Protein AF-A0A7V3U515-F1 (afdb_monomer_lite)

Radius of gyration: 30.41 Å; chains: 1; bounding box: 93×31×55 Å

Structure (mmCIF, N/CA/C/O backbone):
data_AF-A0A7V3U515-F1
#
_entry.id   AF-A0A7V3U515-F1
#
loop_
_atom_site.group_PDB
_atom_site.id
_atom_site.type_symbol
_atom_site.label_atom_id
_atom_site.label_alt_id
_atom_site.label_comp_id
_atom_site.label_asym_id
_atom_site.label_entity_id
_atom_site.label_seq_id
_atom_site.pdbx_PDB_ins_code
_atom_site.Cartn_x
_atom_site.Cartn_y
_atom_site.Cartn_z
_atom_site.occupancy
_atom_site.B_iso_or_equiv
_atom_site.auth_seq_id
_atom_site.auth_comp_id
_atom_site.auth_asym_id
_atom_site.auth_atom_id
_atom_site.pdbx_PDB_model_num
ATOM 1 N N . MET A 1 1 ? 76.275 -24.696 -31.197 1.00 45.88 1 MET A N 1
ATOM 2 C CA . MET A 1 1 ? 75.524 -23.887 -30.211 1.00 45.88 1 MET A CA 1
ATOM 3 C C . MET A 1 1 ? 75.243 -22.518 -30.807 1.00 45.88 1 MET A C 1
ATOM 5 O O . MET A 1 1 ? 76.175 -21.736 -30.934 1.00 45.88 1 MET A O 1
ATOM 9 N N . ARG A 1 2 ? 74.005 -22.253 -31.235 1.00 49.72 2 ARG A N 1
ATOM 10 C CA . ARG A 1 2 ? 73.485 -20.896 -31.486 1.00 49.72 2 ARG A CA 1
ATOM 11 C C . ARG A 1 2 ? 71.984 -20.988 -31.770 1.00 49.72 2 ARG A C 1
ATOM 13 O O . ARG A 1 2 ? 71.539 -20.977 -32.908 1.00 49.72 2 ARG A O 1
ATOM 20 N N . THR A 1 3 ? 71.212 -21.176 -30.709 1.00 53.72 3 THR A N 1
ATOM 21 C CA . THR A 1 3 ? 69.756 -21.026 -30.720 1.00 53.72 3 THR A CA 1
ATOM 22 C C . THR A 1 3 ? 69.450 -19.533 -30.628 1.00 53.72 3 THR A C 1
ATOM 24 O O . THR A 1 3 ? 69.560 -18.939 -29.560 1.00 53.72 3 THR A O 1
ATOM 27 N N . LEU A 1 4 ? 69.124 -18.908 -31.760 1.00 51.53 4 LEU A N 1
ATOM 28 C CA . LEU A 1 4 ? 68.537 -17.569 -31.796 1.00 51.53 4 LEU A CA 1
ATOM 29 C C . LEU A 1 4 ? 67.020 -17.746 -31.847 1.00 51.53 4 LEU A C 1
ATOM 31 O O . LEU A 1 4 ? 66.469 -18.272 -32.810 1.00 51.53 4 LEU A O 1
ATOM 35 N N . ILE A 1 5 ? 66.397 -17.413 -30.720 1.00 59.31 5 ILE A N 1
ATOM 36 C CA . ILE A 1 5 ? 64.999 -17.664 -30.386 1.00 59.31 5 ILE A CA 1
ATOM 37 C C . ILE A 1 5 ? 64.096 -16.864 -31.328 1.00 59.31 5 ILE A C 1
ATOM 39 O O . ILE A 1 5 ? 64.244 -15.651 -31.475 1.00 59.31 5 ILE A O 1
ATOM 43 N N . LEU A 1 6 ? 63.184 -17.595 -31.971 1.00 54.78 6 LEU A N 1
ATOM 44 C CA . LEU A 1 6 ? 62.143 -17.093 -32.854 1.00 54.78 6 LEU A CA 1
ATOM 45 C C . LEU A 1 6 ? 61.276 -16.053 -32.133 1.00 54.78 6 LEU A C 1
ATOM 47 O O . LEU A 1 6 ? 60.877 -16.240 -30.984 1.00 54.78 6 LEU A O 1
ATOM 51 N N . ALA A 1 7 ? 60.970 -14.981 -32.855 1.00 63.47 7 ALA A N 1
ATOM 52 C CA . ALA A 1 7 ? 60.069 -13.917 -32.456 1.00 63.47 7 ALA A CA 1
ATOM 53 C C . ALA A 1 7 ? 58.697 -14.440 -32.005 1.00 63.47 7 ALA A C 1
ATOM 55 O O . ALA A 1 7 ? 58.055 -15.212 -32.715 1.00 63.47 7 ALA A O 1
ATOM 56 N N . LEU A 1 8 ? 58.202 -13.914 -30.886 1.00 56.16 8 LEU A N 1
ATOM 57 C CA . LEU A 1 8 ? 56.767 -13.781 -30.670 1.00 56.16 8 LEU A CA 1
ATOM 58 C C . LE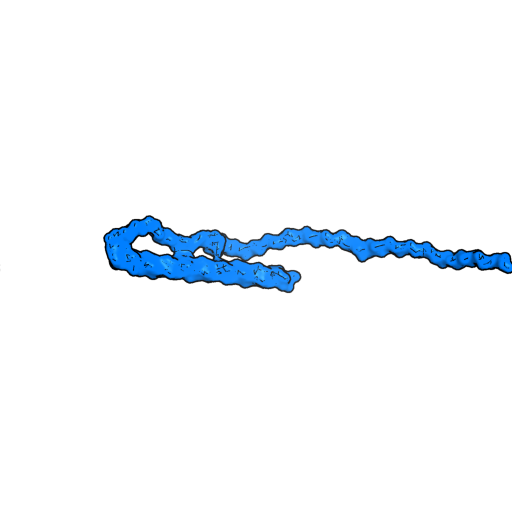U A 1 8 ? 56.511 -12.539 -29.804 1.00 56.16 8 LEU A C 1
ATOM 60 O O . LEU A 1 8 ? 56.822 -12.561 -28.612 1.00 56.16 8 LEU A O 1
ATOM 64 N N . PRO A 1 9 ? 55.977 -11.434 -30.359 1.00 59.28 9 PRO A N 1
ATOM 65 C CA . PRO A 1 9 ? 55.481 -10.355 -29.529 1.00 59.28 9 PRO A CA 1
ATOM 66 C C . PRO A 1 9 ? 54.179 -10.866 -28.914 1.00 59.28 9 PRO A C 1
ATOM 68 O O . PRO A 1 9 ? 53.151 -10.961 -29.582 1.00 59.28 9 PRO A O 1
ATOM 71 N N . ILE A 1 10 ? 54.230 -11.260 -27.645 1.00 65.25 10 ILE A N 1
ATOM 72 C CA . ILE A 1 10 ? 53.035 -11.608 -26.881 1.00 65.25 10 ILE A CA 1
ATOM 73 C C . ILE A 1 10 ? 52.309 -10.289 -26.585 1.00 65.25 10 ILE A C 1
ATOM 75 O O . ILE A 1 10 ? 52.503 -9.660 -25.548 1.00 65.25 10 ILE A O 1
ATOM 79 N N . LEU A 1 11 ? 51.505 -9.831 -27.543 1.00 59.94 11 LEU A N 1
ATOM 80 C CA . LEU A 1 11 ? 50.541 -8.755 -27.347 1.00 59.94 11 LEU A CA 1
ATOM 81 C C . LEU A 1 11 ? 49.395 -9.307 -26.492 1.00 59.94 11 LEU A C 1
ATOM 83 O O . LEU A 1 11 ? 48.380 -9.775 -26.999 1.00 59.94 11 LEU A O 1
ATOM 87 N N . LEU A 1 12 ? 49.570 -9.263 -25.171 1.00 61.94 12 LEU A N 1
ATOM 88 C CA . LEU A 1 12 ? 48.493 -9.424 -24.195 1.00 61.94 12 LEU A CA 1
ATOM 89 C C . LEU A 1 12 ? 47.610 -8.169 -24.223 1.00 61.94 12 LEU A C 1
ATOM 91 O O . LEU A 1 12 ? 47.604 -7.368 -23.292 1.00 61.94 12 LEU A O 1
ATOM 95 N N . THR A 1 13 ? 46.863 -7.965 -25.308 1.00 62.78 13 THR A N 1
ATOM 96 C CA . THR A 1 13 ? 45.762 -7.005 -25.284 1.00 62.78 13 THR A CA 1
ATOM 97 C C . THR A 1 13 ? 44.631 -7.653 -24.503 1.00 62.78 13 THR A C 1
ATOM 99 O O . THR A 1 13 ? 43.935 -8.535 -25.007 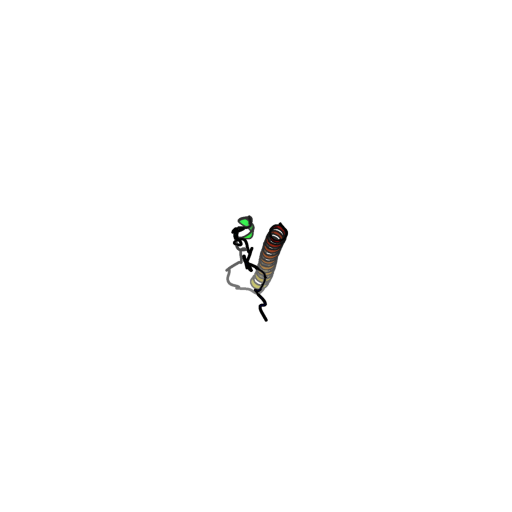1.00 62.78 13 THR A O 1
ATOM 102 N N . ALA A 1 14 ? 44.447 -7.235 -23.254 1.00 64.00 14 ALA A N 1
ATOM 103 C CA . ALA A 1 14 ? 43.210 -7.484 -22.537 1.00 64.00 14 ALA A CA 1
ATOM 104 C C . ALA A 1 14 ? 42.073 -6.775 -23.297 1.00 64.00 14 ALA A 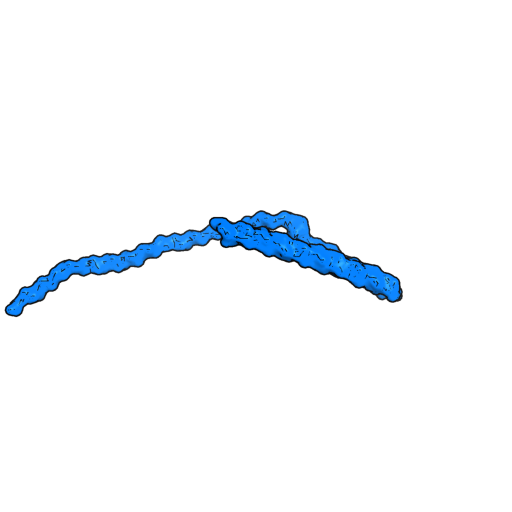C 1
ATOM 106 O O . ALA A 1 14 ? 41.766 -5.615 -23.043 1.00 64.00 14 ALA A O 1
ATOM 107 N N . CYS A 1 15 ? 41.462 -7.456 -24.271 1.00 63.66 15 CYS A N 1
ATOM 108 C CA . CYS A 1 15 ? 40.263 -7.003 -24.973 1.00 63.66 15 CYS A CA 1
ATOM 109 C C . CYS A 1 15 ? 39.046 -7.103 -24.043 1.00 63.66 15 CYS A C 1
ATOM 111 O O . CYS A 1 15 ? 38.103 -7.842 -24.311 1.00 63.66 15 CYS A O 1
ATOM 113 N N . LYS A 1 16 ? 39.045 -6.368 -22.931 1.00 66.62 16 LYS A N 1
ATOM 114 C CA . LYS A 1 16 ? 37.798 -6.042 -22.246 1.00 66.62 16 LYS A CA 1
ATOM 115 C C . LYS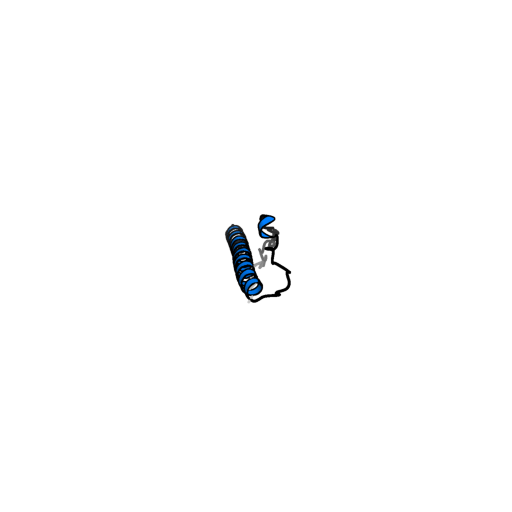 A 1 16 ? 37.426 -4.630 -22.652 1.00 66.62 16 LYS A C 1
ATOM 117 O O . LYS A 1 16 ? 38.036 -3.668 -22.197 1.00 66.62 16 LYS A O 1
ATOM 122 N N . LYS A 1 17 ? 36.444 -4.529 -23.554 1.00 72.31 17 LYS A N 1
ATOM 123 C CA . LYS A 1 17 ? 35.743 -3.266 -23.791 1.00 72.31 17 LYS A CA 1
ATOM 124 C C . LYS A 1 17 ? 35.262 -2.732 -22.432 1.00 72.31 17 LYS A C 1
ATOM 126 O O . LYS A 1 17 ? 34.828 -3.548 -21.612 1.00 72.31 17 LYS A O 1
ATOM 131 N N . PRO A 1 18 ? 35.360 -1.418 -22.174 1.00 74.62 18 PRO A N 1
ATOM 132 C CA . PRO A 1 18 ? 34.778 -0.840 -20.974 1.00 74.62 18 PRO A CA 1
ATOM 133 C C . PRO A 1 18 ? 33.294 -1.212 -20.920 1.00 74.62 18 PRO A C 1
ATOM 135 O O . PRO A 1 18 ? 32.589 -1.124 -21.925 1.00 74.62 18 PRO A O 1
ATOM 138 N N . ILE A 1 19 ? 32.855 -1.715 -19.767 1.00 77.38 19 ILE A N 1
ATOM 139 C CA . ILE A 1 19 ? 31.446 -2.013 -19.528 1.00 77.38 19 ILE A CA 1
ATOM 140 C C . ILE A 1 19 ? 30.791 -0.672 -19.223 1.00 77.38 19 ILE A C 1
ATOM 142 O O . ILE A 1 19 ? 31.072 -0.069 -18.188 1.00 77.38 19 ILE A O 1
ATOM 146 N N . GLU A 1 20 ? 29.973 -0.189 -20.148 1.00 79.75 20 GLU A N 1
ATOM 147 C CA . GLU A 1 20 ? 29.127 0.975 -19.922 1.00 79.75 20 GLU A CA 1
ATOM 148 C C . GLU A 1 20 ? 27.868 0.515 -19.189 1.00 79.75 20 GLU A C 1
ATOM 150 O O . GLU A 1 20 ? 27.139 -0.356 -19.665 1.00 79.75 20 GLU A O 1
ATOM 155 N N . TYR A 1 21 ? 27.640 1.070 -18.001 1.00 80.56 21 TYR A N 1
ATOM 156 C CA . TYR A 1 21 ? 26.402 0.868 -17.261 1.00 80.56 21 TYR A CA 1
ATOM 157 C C . TYR A 1 21 ? 25.412 1.948 -17.680 1.00 80.56 21 TYR A C 1
ATOM 159 O O . TYR A 1 21 ? 25.744 3.133 -17.664 1.00 80.56 21 TYR A O 1
ATOM 167 N N . VAL A 1 22 ? 24.199 1.535 -18.031 1.00 81.00 22 VAL A N 1
ATOM 168 C CA . VAL A 1 22 ? 23.079 2.449 -18.253 1.00 81.00 22 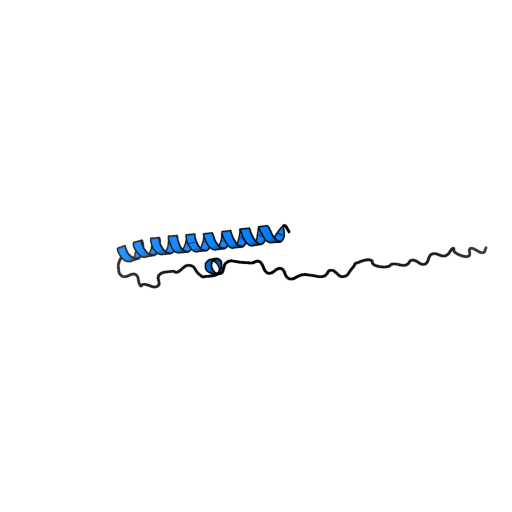VAL A CA 1
ATOM 169 C C . VAL A 1 22 ? 22.181 2.370 -17.031 1.00 81.00 22 VAL A C 1
ATOM 171 O O . VAL A 1 22 ? 21.797 1.280 -16.606 1.00 81.00 22 VAL A O 1
ATOM 174 N N . GLU A 1 23 ? 21.864 3.521 -16.449 1.00 81.31 23 GLU A N 1
ATOM 175 C CA . GLU A 1 23 ? 20.849 3.587 -15.407 1.00 81.31 23 GLU A CA 1
ATOM 176 C C . GLU A 1 23 ? 19.478 3.340 -16.042 1.00 81.31 23 GLU A C 1
ATOM 178 O O . GLU A 1 23 ? 19.037 4.088 -16.915 1.00 81.31 23 GLU A O 1
ATOM 183 N N . VAL A 1 24 ? 18.813 2.265 -15.620 1.00 80.81 24 VAL A N 1
ATOM 184 C CA . VAL A 1 24 ? 17.439 1.968 -16.022 1.00 80.81 24 VAL A CA 1
ATOM 185 C C . VAL A 1 24 ? 16.533 2.373 -14.872 1.00 80.81 24 VAL A C 1
ATOM 187 O O . VAL A 1 24 ? 16.467 1.692 -13.849 1.00 80.81 24 VAL A O 1
ATOM 190 N N . THR A 1 25 ? 15.835 3.494 -15.031 1.00 86.62 25 THR A N 1
ATOM 191 C CA . THR A 1 25 ? 14.776 3.898 -14.107 1.00 86.62 25 THR A CA 1
ATOM 192 C C . THR A 1 25 ? 13.450 3.311 -14.600 1.00 86.62 25 THR A C 1
ATOM 194 O O . THR A 1 25 ? 12.957 3.743 -15.644 1.00 86.62 25 THR A O 1
ATOM 197 N N . PRO A 1 26 ? 12.863 2.322 -13.904 1.00 86.69 26 PRO A N 1
ATOM 198 C CA . PRO A 1 26 ? 11.585 1.751 -14.306 1.00 86.69 26 PRO A CA 1
ATOM 199 C C . PRO A 1 26 ? 10.463 2.781 -14.153 1.00 86.69 26 PRO A C 1
ATOM 201 O O . PRO A 1 26 ? 10.387 3.492 -13.148 1.00 86.69 26 PRO A O 1
ATOM 204 N N . ASP A 1 27 ? 9.561 2.826 -15.131 1.00 90.94 27 ASP A N 1
ATOM 205 C CA . ASP A 1 27 ? 8.362 3.658 -15.060 1.00 90.94 27 ASP A CA 1
ATOM 206 C C . ASP A 1 27 ? 7.340 3.013 -14.111 1.00 90.94 27 ASP A C 1
ATOM 208 O O . ASP A 1 27 ? 6.656 2.043 -14.453 1.00 90.94 27 ASP A O 1
ATOM 212 N N . ILE A 1 28 ? 7.281 3.518 -12.876 1.00 92.19 28 ILE A N 1
ATOM 213 C CA . ILE A 1 28 ? 6.331 3.064 -11.860 1.00 92.19 28 ILE A CA 1
ATOM 214 C C . ILE A 1 28 ? 5.194 4.088 -11.762 1.00 92.19 28 ILE A C 1
ATOM 216 O O . ILE A 1 28 ? 5.444 5.241 -11.399 1.00 92.19 28 ILE A O 1
ATOM 220 N N . PRO A 1 29 ? 3.925 3.682 -11.975 1.00 94.00 29 PRO A N 1
ATOM 221 C CA . PRO A 1 29 ? 2.792 4.588 -11.838 1.00 94.00 29 PRO A CA 1
ATOM 222 C C . PRO A 1 29 ? 2.759 5.265 -10.462 1.00 94.00 29 PRO A C 1
ATOM 224 O O . PRO A 1 29 ? 2.831 4.595 -9.429 1.00 94.00 29 PRO A O 1
ATOM 227 N N . ALA A 1 30 ? 2.556 6.585 -10.425 1.00 93.94 30 ALA A N 1
ATOM 228 C CA . ALA A 1 30 ? 2.565 7.372 -9.183 1.00 93.94 30 ALA A CA 1
ATOM 229 C C . ALA A 1 30 ? 1.580 6.851 -8.114 1.00 93.94 30 ALA A C 1
ATOM 231 O O . ALA A 1 30 ? 1.869 6.858 -6.914 1.00 93.94 30 ALA A O 1
ATOM 232 N N . GLN A 1 31 ? 0.431 6.317 -8.542 1.00 93.88 31 GLN A N 1
ATOM 233 C CA . GLN A 1 31 ? -0.553 5.691 -7.654 1.00 93.88 31 GLN A CA 1
ATOM 234 C C . GLN A 1 31 ? 0.005 4.479 -6.884 1.00 93.88 31 GLN A C 1
ATOM 236 O O . GLN A 1 31 ? -0.412 4.221 -5.752 1.00 93.88 31 GLN A O 1
ATOM 241 N N . THR A 1 32 ? 0.959 3.751 -7.469 1.00 95.31 32 THR A N 1
ATOM 242 C CA . THR A 1 32 ? 1.617 2.580 -6.872 1.00 95.31 32 THR A CA 1
ATOM 243 C C . THR A 1 32 ? 2.658 2.998 -5.835 1.00 95.31 32 THR A C 1
ATOM 245 O O . THR A 1 32 ? 2.865 2.288 -4.857 1.00 95.31 32 THR A O 1
ATOM 248 N N . LEU A 1 33 ? 3.260 4.177 -6.002 1.00 94.88 33 LEU A N 1
ATOM 249 C CA . LEU A 1 33 ? 4.195 4.761 -5.035 1.00 94.88 33 LEU A CA 1
ATOM 250 C C . LEU A 1 33 ? 3.483 5.474 -3.878 1.00 94.88 33 LEU A C 1
ATOM 252 O O . LEU A 1 33 ? 4.048 5.651 -2.803 1.00 94.88 33 LEU A O 1
ATOM 256 N N . THR A 1 34 ? 2.228 5.875 -4.081 1.00 96.94 34 THR A N 1
ATOM 257 C CA . THR A 1 34 ? 1.430 6.530 -3.040 1.00 96.94 34 THR A CA 1
ATOM 258 C C . THR A 1 34 ? 1.117 5.538 -1.908 1.00 96.94 34 THR A C 1
ATOM 260 O O . THR A 1 34 ? 0.643 4.437 -2.195 1.00 96.94 34 THR A O 1
ATOM 263 N N . PRO A 1 35 ? 1.306 5.879 -0.622 1.00 95.81 35 PRO A N 1
ATOM 264 C CA . PRO A 1 35 ? 0.940 4.995 0.486 1.00 95.81 35 PRO A CA 1
ATOM 265 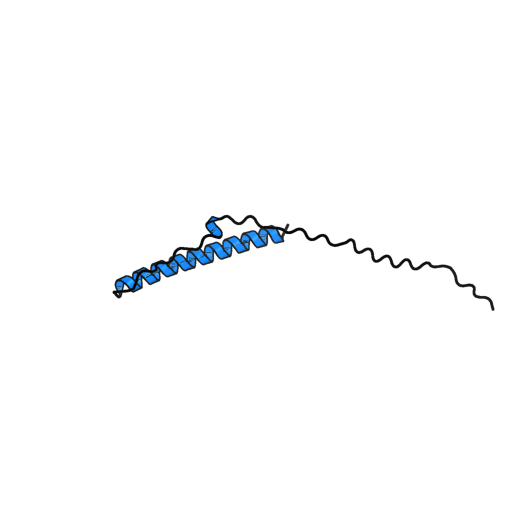C C . PRO A 1 35 ? -0.552 4.632 0.497 1.00 95.81 35 PRO A C 1
ATOM 267 O O . PRO A 1 35 ? -1.403 5.412 0.069 1.00 95.81 35 PRO A O 1
ATOM 270 N N . CYS A 1 36 ? -0.888 3.439 0.989 1.00 97.31 36 CYS A N 1
ATOM 271 C CA . CYS A 1 36 ? -2.284 3.087 1.244 1.00 97.31 36 CYS A CA 1
ATOM 272 C C . CYS A 1 36 ? -2.747 3.779 2.537 1.00 97.31 36 CYS A C 1
ATOM 274 O O . CYS A 1 36 ? -2.037 3.695 3.541 1.00 97.31 36 CYS A O 1
ATOM 276 N N . PRO A 1 37 ? -3.905 4.460 2.535 1.00 94.81 37 PRO A N 1
ATOM 277 C CA . PRO A 1 37 ? -4.371 5.187 3.707 1.00 94.81 37 PRO A CA 1
ATOM 278 C C . PRO A 1 37 ? -4.688 4.219 4.848 1.00 94.81 37 PRO A C 1
ATOM 280 O O . PRO A 1 37 ? -5.237 3.137 4.625 1.00 94.81 37 PRO A O 1
ATOM 283 N N . ILE A 1 38 ? -4.363 4.627 6.071 1.00 93.81 38 ILE A N 1
ATOM 284 C CA . ILE A 1 38 ? -4.705 3.922 7.304 1.00 93.81 38 ILE A CA 1
ATOM 285 C C . ILE A 1 38 ? -5.459 4.885 8.219 1.00 93.81 38 ILE A C 1
ATOM 287 O O . ILE A 1 38 ? -5.143 6.072 8.258 1.00 93.81 38 ILE A O 1
ATOM 291 N N . SER A 1 39 ? -6.483 4.391 8.914 1.00 92.81 39 SER A N 1
ATOM 292 C CA . SER A 1 39 ? -7.221 5.211 9.874 1.00 92.81 39 SER A CA 1
ATOM 293 C C . SER A 1 39 ? -6.371 5.474 11.119 1.00 92.81 39 SER A C 1
ATOM 295 O O . SER A 1 39 ? -5.751 4.554 11.647 1.00 92.81 39 SER A O 1
ATOM 297 N N . ASP A 1 40 ? -6.377 6.718 11.590 1.00 92.19 40 ASP A N 1
ATOM 298 C CA . ASP A 1 40 ? -5.707 7.197 12.804 1.00 92.19 40 ASP A CA 1
ATOM 299 C C . ASP A 1 40 ? -6.679 7.394 13.983 1.00 92.19 40 ASP A C 1
ATOM 301 O O . ASP A 1 40 ? -6.289 7.859 15.059 1.00 92.19 40 ASP A O 1
ATOM 305 N N . ARG A 1 41 ? -7.961 7.046 13.806 1.00 91.56 41 ARG A N 1
ATOM 306 C CA . ARG A 1 41 ? -8.975 7.248 14.845 1.00 91.56 41 ARG A CA 1
ATOM 307 C C . ARG A 1 41 ? -8.663 6.414 16.087 1.00 91.56 41 ARG A C 1
ATOM 309 O O . ARG A 1 41 ? -8.280 5.248 16.009 1.00 91.56 41 ARG A O 1
ATOM 316 N N . GLN A 1 42 ? -8.924 6.992 17.255 1.00 93.56 42 GLN A N 1
ATOM 317 C CA . GLN A 1 42 ? -8.807 6.271 18.519 1.00 93.56 42 GLN A CA 1
ATOM 318 C C . GLN A 1 42 ? -9.975 5.299 18.716 1.00 93.56 42 GLN A C 1
ATOM 320 O O . GLN A 1 42 ? -11.140 5.656 18.527 1.00 93.56 42 GLN A O 1
ATOM 325 N N . VAL A 1 43 ? -9.655 4.085 19.162 1.00 94.50 43 VAL A N 1
ATOM 326 C CA . VAL A 1 43 ? -10.637 3.075 19.570 1.00 94.50 43 VAL A CA 1
ATOM 327 C C . VAL A 1 43 ? -11.309 3.531 20.867 1.00 94.50 43 VAL A C 1
ATOM 329 O O . VAL A 1 43 ? -10.635 3.698 21.881 1.00 94.50 43 VAL A O 1
ATOM 332 N N . LYS A 1 44 ? -12.637 3.698 20.859 1.00 96.38 44 LYS A N 1
ATOM 333 C CA . LYS A 1 44 ? -13.423 4.002 22.073 1.00 96.38 44 LYS A CA 1
ATOM 334 C C . LYS A 1 44 ? -14.300 2.834 22.507 1.00 96.38 44 LYS A C 1
ATOM 336 O O . LYS A 1 44 ? -14.591 2.682 23.689 1.00 96.38 44 LYS A O 1
ATOM 341 N N . THR A 1 45 ? -14.720 2.007 21.556 1.00 96.81 45 THR A N 1
ATOM 342 C CA . THR A 1 45 ? -15.587 0.852 21.786 1.00 96.81 45 THR A CA 1
ATOM 343 C C . THR A 1 45 ? -15.059 -0.394 21.079 1.00 96.81 45 THR A C 1
ATOM 345 O O . THR A 1 45 ? -14.276 -0.319 20.133 1.00 96.81 45 THR A O 1
ATOM 348 N N . VAL A 1 46 ? -15.545 -1.570 21.487 1.00 94.75 46 VAL A N 1
ATOM 349 C CA . VAL A 1 46 ? -15.239 -2.842 20.805 1.00 94.75 46 VAL A CA 1
ATOM 350 C C . VAL A 1 46 ? -15.717 -2.832 19.345 1.00 94.75 46 VAL A C 1
ATOM 352 O O . VAL A 1 46 ? -15.077 -3.422 18.479 1.00 94.75 46 VAL A O 1
ATOM 355 N N . LYS A 1 47 ? -16.815 -2.124 19.045 1.00 95.50 47 LYS A N 1
ATOM 356 C CA . LYS A 1 47 ? -17.297 -1.960 17.665 1.00 95.50 47 LYS A CA 1
ATOM 357 C C . LYS A 1 47 ? -16.312 -1.153 16.818 1.00 95.50 47 LYS A C 1
ATOM 359 O O . LYS A 1 47 ? -16.061 -1.530 15.677 1.00 95.50 47 LYS A O 1
ATOM 364 N N . ASP A 1 48 ? -15.714 -0.107 17.388 1.00 96.00 48 ASP A N 1
ATOM 365 C CA . ASP A 1 48 ? -14.679 0.677 16.703 1.00 96.00 48 ASP A CA 1
ATOM 366 C C . ASP A 1 48 ? -13.441 -0.173 16.420 1.00 96.00 48 ASP A C 1
ATOM 368 O O . ASP A 1 48 ? -12.872 -0.075 15.338 1.00 96.00 48 ASP A O 1
ATOM 372 N N . LEU A 1 49 ? -13.060 -1.049 17.359 1.00 94.88 49 LEU A N 1
ATOM 373 C CA . LEU A 1 49 ? -11.941 -1.972 17.172 1.00 94.88 49 LEU A CA 1
ATOM 374 C C . LEU A 1 49 ? -12.186 -2.927 15.997 1.00 94.88 49 LEU A C 1
ATOM 376 O O . LEU A 1 49 ? -11.303 -3.110 15.164 1.00 94.88 49 LEU A O 1
ATOM 380 N N . ALA A 1 50 ? -13.382 -3.516 15.904 1.00 95.50 50 ALA A N 1
ATOM 381 C CA . ALA A 1 50 ? -13.729 -4.419 14.805 1.00 95.50 50 ALA A CA 1
ATOM 382 C C . ALA A 1 50 ? -13.741 -3.699 13.443 1.00 95.50 50 ALA A C 1
ATOM 384 O O . ALA A 1 50 ? -13.251 -4.233 12.442 1.00 95.50 50 ALA A O 1
ATOM 385 N N . ALA A 1 51 ? -14.258 -2.467 13.410 1.00 95.62 51 ALA A N 1
ATOM 386 C CA . ALA A 1 51 ? -14.230 -1.635 12.213 1.00 95.62 51 ALA A CA 1
ATOM 387 C C . ALA A 1 51 ? -12.785 -1.286 11.806 1.00 95.62 51 ALA A C 1
ATOM 389 O O . ALA A 1 51 ? -12.417 -1.463 10.645 1.00 95.62 51 ALA A O 1
ATOM 390 N N . LEU A 1 52 ? -11.942 -0.891 12.764 1.00 96.06 52 LEU A N 1
ATOM 391 C CA . LEU A 1 52 ? -10.524 -0.606 12.535 1.00 96.06 52 LEU A CA 1
ATOM 392 C C . LEU A 1 52 ? -9.740 -1.822 12.049 1.00 96.06 52 LEU A C 1
ATOM 394 O O . LEU A 1 52 ? -8.950 -1.700 11.120 1.00 96.06 52 LEU A O 1
ATOM 398 N N . ALA A 1 53 ? -9.980 -3.002 12.621 1.00 95.19 53 ALA A N 1
ATOM 399 C CA . ALA A 1 53 ? -9.336 -4.233 12.174 1.00 95.19 53 ALA A CA 1
ATOM 400 C C . ALA A 1 53 ? -9.644 -4.528 10.696 1.00 95.19 53 ALA A C 1
ATOM 402 O O . ALA A 1 53 ? -8.750 -4.889 9.931 1.00 95.19 53 ALA A O 1
ATOM 403 N N . THR A 1 54 ? -10.894 -4.312 10.280 1.00 95.94 54 THR A N 1
ATOM 404 C CA . THR A 1 54 ? -11.320 -4.498 8.884 1.00 95.94 54 THR A CA 1
ATOM 405 C C . THR A 1 54 ? -10.679 -3.462 7.956 1.00 95.94 54 THR A C 1
ATOM 407 O O . THR A 1 54 ? -10.199 -3.804 6.875 1.00 95.94 54 THR A O 1
ATOM 410 N N . GLU A 1 55 ? -10.627 -2.198 8.380 1.00 96.06 55 GLU A N 1
ATOM 411 C CA . GLU A 1 55 ? -9.952 -1.126 7.638 1.00 96.06 55 GLU A CA 1
ATOM 412 C C . GLU A 1 55 ? -8.458 -1.424 7.465 1.00 96.06 55 GLU A C 1
ATOM 414 O O . GLU A 1 55 ? -7.944 -1.352 6.352 1.00 96.06 55 GLU A O 1
ATOM 419 N N . HIS A 1 56 ? -7.773 -1.831 8.535 1.00 96.06 56 HIS A N 1
ATOM 420 C CA . HIS A 1 56 ? -6.352 -2.176 8.503 1.00 96.06 56 HIS A CA 1
ATOM 421 C C . HIS A 1 56 ? -6.058 -3.395 7.627 1.00 96.06 56 HIS A C 1
ATOM 423 O O . HIS A 1 56 ? -5.066 -3.382 6.898 1.00 96.06 56 HIS A O 1
ATOM 429 N N . LEU A 1 57 ? -6.925 -4.414 7.636 1.00 96.94 57 LEU A N 1
ATOM 430 C CA . LEU A 1 57 ? -6.801 -5.553 6.725 1.00 96.94 57 LEU A CA 1
ATOM 431 C C . LEU A 1 57 ? -6.841 -5.087 5.263 1.00 96.94 57 LEU A C 1
ATOM 433 O O . LEU A 1 57 ? -5.948 -5.415 4.484 1.00 96.94 57 LEU A O 1
ATOM 437 N N . ARG A 1 58 ? -7.817 -4.245 4.908 1.00 97.62 58 ARG A N 1
ATOM 438 C CA . ARG A 1 58 ? -7.939 -3.698 3.550 1.00 97.62 58 ARG A CA 1
ATOM 439 C C . ARG A 1 58 ? -6.739 -2.827 3.161 1.00 97.62 58 ARG A C 1
ATOM 441 O O . ARG A 1 58 ? -6.280 -2.876 2.018 1.00 97.62 58 ARG A O 1
ATOM 448 N N . THR A 1 59 ? -6.199 -2.046 4.096 1.00 97.44 59 THR A N 1
ATOM 449 C CA . THR A 1 59 ? -4.967 -1.271 3.880 1.00 97.44 59 THR A CA 1
ATOM 450 C C . THR A 1 59 ? -3.767 -2.185 3.623 1.00 97.44 59 THR A C 1
ATOM 452 O O . THR A 1 59 ? -2.986 -1.918 2.707 1.00 97.44 59 THR A O 1
ATOM 455 N N . ALA A 1 60 ? -3.630 -3.280 4.375 1.00 97.56 60 ALA A N 1
ATOM 456 C CA . ALA A 1 60 ? -2.558 -4.253 4.177 1.00 97.56 60 ALA A CA 1
ATOM 457 C C . ALA A 1 60 ? -2.665 -4.950 2.811 1.00 97.56 60 ALA A C 1
ATOM 459 O O . ALA A 1 60 ? -1.669 -5.095 2.103 1.00 97.56 60 ALA A O 1
ATOM 460 N N . GLU A 1 61 ? -3.874 -5.323 2.390 1.00 98.31 61 GLU A N 1
ATOM 461 C CA . GLU A 1 61 ? -4.126 -5.886 1.059 1.00 98.31 61 GLU A CA 1
ATOM 462 C C . GLU A 1 61 ? -3.754 -4.908 -0.062 1.00 98.31 61 GLU A C 1
ATOM 464 O O . GLU A 1 61 ? -3.091 -5.301 -1.026 1.00 98.31 61 GLU A O 1
ATOM 469 N N . CYS A 1 62 ? -4.112 -3.628 0.087 1.00 98.12 62 CYS A N 1
ATOM 470 C CA . CYS A 1 62 ? -3.706 -2.560 -0.826 1.00 98.12 62 CYS A CA 1
ATOM 471 C C . CYS A 1 62 ? -2.176 -2.459 -0.928 1.00 98.12 62 CYS A C 1
ATOM 473 O O . CYS A 1 62 ? -1.633 -2.446 -2.035 1.00 98.12 62 CYS A O 1
ATOM 475 N N . ALA A 1 63 ? -1.472 -2.437 0.208 1.00 97.94 63 ALA A N 1
ATOM 476 C CA . ALA A 1 63 ? -0.015 -2.330 0.238 1.00 97.94 63 ALA A CA 1
ATOM 477 C C . ALA A 1 63 ? 0.648 -3.542 -0.436 1.00 97.94 63 ALA A C 1
ATOM 479 O O . ALA A 1 63 ? 1.515 -3.384 -1.295 1.00 97.94 63 ALA A O 1
ATOM 480 N N . ASN A 1 64 ? 0.168 -4.749 -0.132 1.00 98.31 64 ASN A N 1
ATOM 481 C CA . ASN A 1 64 ? 0.644 -5.984 -0.753 1.00 98.31 64 ASN A CA 1
ATOM 482 C C . ASN A 1 64 ? 0.387 -6.010 -2.266 1.00 98.31 64 ASN A C 1
ATOM 484 O O . ASN A 1 64 ? 1.218 -6.503 -3.029 1.00 98.31 64 ASN A O 1
ATOM 488 N N . GLY A 1 65 ? -0.743 -5.461 -2.718 1.00 98.06 65 GLY A N 1
ATOM 489 C CA . GLY A 1 65 ? -1.032 -5.274 -4.139 1.00 98.06 65 GLY A CA 1
ATOM 490 C C . GLY A 1 65 ? -0.004 -4.377 -4.830 1.00 98.06 65 GLY A C 1
ATOM 491 O O . GLY A 1 65 ? 0.505 -4.741 -5.888 1.00 98.06 65 GLY A O 1
ATOM 492 N N . LYS A 1 66 ? 0.361 -3.250 -4.207 1.00 97.94 66 LYS A N 1
ATOM 493 C CA . LYS A 1 66 ? 1.370 -2.322 -4.744 1.00 97.94 66 LYS A CA 1
ATOM 494 C C . LYS A 1 66 ? 2.768 -2.939 -4.781 1.00 97.94 66 LYS A C 1
ATOM 496 O O . LYS A 1 66 ? 3.455 -2.797 -5.786 1.00 97.94 66 LYS A O 1
ATOM 501 N N . ILE A 1 67 ? 3.156 -3.687 -3.746 1.00 97.31 67 ILE A N 1
ATOM 502 C CA . ILE A 1 67 ? 4.433 -4.421 -3.715 1.00 97.31 67 ILE A CA 1
ATOM 503 C C . ILE A 1 67 ? 4.514 -5.424 -4.871 1.00 97.31 67 ILE A C 1
ATOM 505 O O . ILE A 1 67 ? 5.524 -5.466 -5.570 1.00 97.31 67 ILE A O 1
ATOM 509 N N . ARG A 1 68 ? 3.446 -6.200 -5.109 1.00 97.81 68 ARG A N 1
ATOM 510 C CA . ARG A 1 68 ? 3.388 -7.128 -6.249 1.00 97.81 68 ARG A CA 1
ATOM 511 C C . ARG A 1 68 ? 3.505 -6.400 -7.587 1.00 97.81 68 ARG A C 1
ATOM 513 O O . ARG A 1 68 ? 4.315 -6.799 -8.407 1.00 97.81 68 ARG A O 1
ATOM 520 N N . ALA A 1 69 ? 2.782 -5.296 -7.769 1.00 96.44 69 ALA A N 1
ATOM 521 C CA . ALA A 1 69 ? 2.865 -4.514 -9.000 1.00 96.44 69 ALA A CA 1
ATOM 522 C C . ALA A 1 69 ? 4.282 -3.971 -9.262 1.00 96.44 69 ALA A C 1
ATOM 524 O O . ALA A 1 69 ? 4.760 -4.025 -10.390 1.00 96.44 69 ALA A O 1
ATOM 525 N N . ILE A 1 70 ? 4.973 -3.479 -8.225 1.00 95.19 70 ILE A N 1
ATOM 526 C CA . ILE A 1 70 ? 6.371 -3.033 -8.342 1.00 95.19 70 ILE A CA 1
ATOM 527 C C . ILE A 1 70 ? 7.270 -4.204 -8.736 1.00 95.19 70 ILE A C 1
ATOM 529 O O . ILE A 1 70 ? 8.085 -4.063 -9.643 1.00 95.19 70 ILE A O 1
ATOM 533 N N . LYS A 1 71 ? 7.106 -5.363 -8.090 1.00 95.19 71 LYS A N 1
ATOM 534 C CA . LYS A 1 71 ? 7.861 -6.572 -8.426 1.00 95.19 71 LYS A CA 1
ATOM 535 C C . LYS A 1 71 ? 7.693 -6.942 -9.905 1.00 95.19 71 LYS A C 1
ATOM 537 O O . LYS A 1 71 ? 8.697 -7.134 -10.581 1.00 95.19 71 LYS A O 1
ATOM 542 N N . ASP A 1 72 ? 6.461 -6.980 -10.406 1.00 94.56 72 ASP A N 1
ATOM 543 C CA . ASP A 1 72 ? 6.174 -7.355 -11.795 1.00 94.56 72 ASP A CA 1
ATOM 544 C C . ASP A 1 72 ? 6.808 -6.372 -12.799 1.00 94.56 72 ASP A C 1
ATOM 546 O O . ASP A 1 72 ? 7.321 -6.785 -13.840 1.00 94.56 72 ASP A O 1
ATOM 550 N N . ILE A 1 73 ? 6.817 -5.068 -12.485 1.00 92.56 73 ILE A N 1
ATOM 551 C CA . ILE A 1 73 ? 7.496 -4.043 -13.298 1.00 92.56 73 ILE A CA 1
ATOM 552 C C . ILE A 1 73 ? 9.006 -4.294 -13.319 1.00 92.56 73 ILE A C 1
ATOM 554 O O . ILE A 1 73 ? 9.612 -4.307 -14.389 1.00 92.56 73 ILE A O 1
ATOM 558 N N . LEU A 1 74 ? 9.610 -4.523 -12.151 1.00 90.81 74 LEU A N 1
ATOM 559 C CA . LEU A 1 74 ? 11.048 -4.770 -12.041 1.00 90.81 74 LEU A CA 1
ATOM 560 C C . LEU A 1 74 ? 11.467 -6.054 -12.769 1.00 90.81 74 LEU A C 1
ATOM 562 O O . LEU A 1 74 ? 12.476 -6.051 -13.467 1.00 90.81 74 LEU A O 1
ATOM 566 N N . GLU A 1 75 ? 10.687 -7.133 -12.664 1.00 91.44 75 GLU A N 1
ATOM 567 C CA . GLU A 1 75 ? 10.948 -8.379 -13.396 1.00 91.44 75 GLU A CA 1
ATOM 568 C C . GLU A 1 75 ? 10.830 -8.179 -14.911 1.00 91.44 75 GLU A C 1
ATOM 570 O O . GLU A 1 75 ? 11.680 -8.652 -15.664 1.00 91.44 75 GLU A O 1
ATOM 575 N N . LYS A 1 76 ? 9.822 -7.432 -15.372 1.00 86.19 76 LYS A N 1
ATOM 576 C CA . LYS A 1 76 ? 9.631 -7.150 -16.799 1.00 86.19 76 LYS A CA 1
ATOM 577 C C . LYS A 1 76 ? 10.773 -6.329 -17.399 1.00 86.19 76 LYS A C 1
ATOM 579 O O . LYS A 1 76 ? 11.146 -6.570 -18.545 1.00 86.19 76 LYS A O 1
ATOM 584 N N . GLU A 1 77 ? 11.309 -5.367 -16.654 1.00 80.69 77 GLU A N 1
ATOM 585 C CA . GLU A 1 77 ? 12.425 -4.538 -17.119 1.00 80.69 77 GLU A CA 1
ATOM 586 C C . GLU A 1 77 ? 13.786 -5.239 -16.961 1.00 80.69 77 GLU A C 1
ATOM 588 O O . GLU A 1 77 ? 14.677 -4.989 -17.760 1.00 80.69 77 GLU A O 1
ATOM 593 N N . SER A 1 78 ? 13.946 -6.173 -16.013 1.00 69.69 78 SER A N 1
ATOM 594 C CA . SER A 1 78 ? 15.203 -6.923 -15.829 1.00 69.69 78 SER A CA 1
ATOM 595 C C . SER A 1 78 ? 15.421 -8.056 -16.846 1.00 69.69 78 SER A C 1
ATOM 597 O O . SER A 1 78 ? 16.501 -8.647 -16.863 1.00 69.69 78 SER A O 1
ATOM 599 N N . ILE A 1 79 ? 14.406 -8.397 -17.648 1.00 58.88 79 ILE A N 1
ATOM 600 C CA . ILE A 1 79 ? 14.477 -9.408 -18.722 1.00 58.88 79 ILE A CA 1
ATOM 601 C C . ILE A 1 79 ? 14.760 -8.757 -20.098 1.00 58.88 79 ILE A C 1
ATOM 603 O O . ILE A 1 79 ? 15.002 -9.472 -21.072 1.00 58.88 79 ILE A O 1
ATOM 607 N N . LYS A 1 80 ? 14.749 -7.420 -20.198 1.00 53.38 80 LYS A N 1
ATOM 608 C CA . LYS A 1 80 ? 15.141 -6.687 -21.416 1.00 53.38 80 LYS A CA 1
ATOM 609 C C . LYS A 1 80 ? 16.642 -6.428 -21.463 1.00 53.38 80 LYS A C 1
ATOM 611 O O . LYS A 1 80 ? 17.166 -6.437 -22.598 1.00 53.38 80 LYS A O 1
#

pLDDT: mean 84.51, std 15.61, range [45.88, 98.31]

Secondary structure (DSSP, 8-state):
----PPP------------PPPP------HHHHSPPP---PPP-SHHHHHHHHHHHHHHHHHHHHHHHHHHHHHHHHHT-

Sequence (80 aa):
MRTLILALPILLTACKKPIEYVEVTPDIPAQTLTPCPISDRQVKTVKDLAALATEHLRTAECANGKIRAIKDILEKESIK

Foldseek 3Di:
DDDPDDDDPPPPPPPDDDDDDDDDDFDQPVVLVDQQDADPDDDPDPVVVVVNVVRVVVSVVSNVVSVVVVVVSVVVVVVD